Protein AF-A0A6P0Q218-F1 (afdb_monomer_lite)

Foldseek 3Di:
DFDFLLVVVVVLVVVVWDWDDDPDQKIWTDDPPDPDIDIRGHHRRDGDDD

Radius of gyration: 10.72 Å; chains: 1; bounding box: 28×20×27 Å

pLDDT: mean 94.63, std 4.24, range [77.81, 98.31]

Sequence (50 aa):
MPKKIRVLKQMLRQAGFREIPGKGSHTNWIHPLYAGKLTVSGKDGNDAKP

Structure (mmCIF, N/CA/C/O backbone):
data_AF-A0A6P0Q218-F1
#
_entry.id   AF-A0A6P0Q218-F1
#
loop_
_atom_site.group_PDB
_atom_site.id
_atom_site.type_symbol
_atom_site.label_atom_id
_atom_site.label_alt_id
_atom_site.label_comp_id
_atom_site.label_asym_id
_atom_site.label_entity_id
_atom_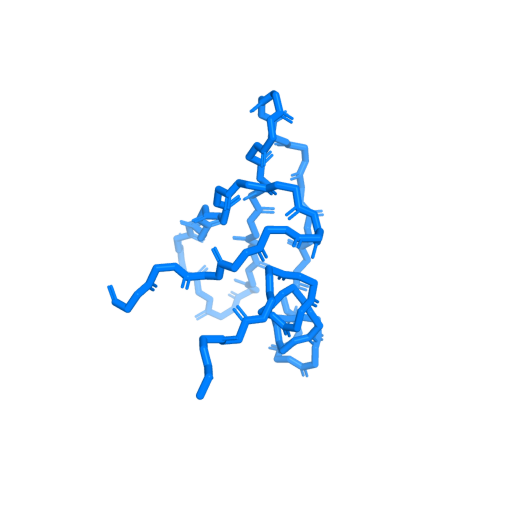site.label_seq_id
_atom_site.pdbx_PDB_ins_code
_atom_site.Cartn_x
_atom_site.Cartn_y
_atom_site.Cartn_z
_atom_site.occupancy
_atom_site.B_iso_or_equiv
_atom_site.auth_seq_id
_atom_site.auth_comp_id
_atom_site.auth_asym_id
_atom_site.auth_atom_id
_atom_site.pdbx_PDB_model_num
ATOM 1 N N . MET A 1 1 ? -19.189 -0.645 7.035 1.00 77.81 1 MET A N 1
ATOM 2 C CA . MET A 1 1 ? -18.029 -0.057 7.746 1.00 77.81 1 MET A CA 1
ATOM 3 C C . MET A 1 1 ? -16.860 0.014 6.774 1.00 77.81 1 MET A C 1
ATOM 5 O O . MET A 1 1 ? -16.708 -0.937 6.009 1.00 77.81 1 MET A O 1
ATOM 9 N N . PRO A 1 2 ? -16.086 1.110 6.737 1.00 85.12 2 PRO A N 1
ATOM 10 C CA . PRO A 1 2 ? -14.940 1.217 5.837 1.00 85.12 2 PRO A CA 1
ATOM 11 C C . PRO A 1 2 ? -13.907 0.120 6.133 1.00 85.12 2 PRO A C 1
ATOM 13 O O . PRO A 1 2 ? -13.702 -0.269 7.283 1.00 85.12 2 PRO A O 1
ATOM 16 N N . LYS A 1 3 ? -13.277 -0.425 5.084 1.00 90.81 3 LYS A N 1
ATOM 17 C CA . LYS A 1 3 ? -12.195 -1.409 5.244 1.00 90.81 3 LYS A CA 1
ATOM 18 C C . LYS A 1 3 ? -10.997 -0.730 5.903 1.00 90.81 3 LYS A C 1
ATOM 20 O O . LYS A 1 3 ? -10.704 0.418 5.603 1.00 90.81 3 LYS A O 1
ATOM 25 N N . LYS A 1 4 ? -10.253 -1.439 6.750 1.00 95.62 4 LYS A N 1
ATOM 26 C CA . LYS A 1 4 ? -8.985 -0.925 7.294 1.00 95.62 4 LYS A CA 1
ATOM 27 C C . LYS A 1 4 ? -7.883 -0.948 6.233 1.00 95.62 4 LYS A C 1
ATOM 29 O O . LYS A 1 4 ? -7.871 -1.838 5.382 1.00 95.62 4 LYS A O 1
ATOM 34 N N . ILE A 1 5 ? -6.904 -0.048 6.334 1.00 96.50 5 ILE A N 1
ATOM 35 C CA . ILE A 1 5 ? -5.745 -0.015 5.424 1.00 96.50 5 ILE A CA 1
ATOM 36 C C . ILE A 1 5 ? -4.994 -1.354 5.412 1.00 96.50 5 ILE A C 1
ATOM 38 O O . ILE A 1 5 ? -4.635 -1.838 4.339 1.00 96.50 5 ILE A O 1
ATOM 42 N N . ARG A 1 6 ? -4.837 -2.022 6.567 1.00 96.25 6 ARG A N 1
ATOM 43 C CA . ARG A 1 6 ? -4.221 -3.363 6.628 1.00 96.25 6 ARG A CA 1
ATOM 44 C C . ARG A 1 6 ? -4.915 -4.399 5.739 1.00 96.25 6 ARG A C 1
ATOM 46 O O . ARG A 1 6 ? -4.251 -5.260 5.173 1.00 96.25 6 ARG A O 1
ATOM 53 N N . VAL A 1 7 ? -6.238 -4.293 5.585 1.00 96.56 7 VAL A N 1
ATOM 54 C CA . VAL A 1 7 ? -7.027 -5.205 4.745 1.00 96.56 7 VAL A CA 1
ATOM 55 C C . VAL A 1 7 ? -6.723 -4.946 3.272 1.00 96.56 7 VAL A C 1
ATOM 57 O O . VAL A 1 7 ? -6.521 -5.896 2.524 1.00 96.56 7 VAL A O 1
ATOM 60 N N . LEU A 1 8 ? -6.603 -3.680 2.857 1.00 95.44 8 LEU A N 1
ATOM 61 C CA . LEU A 1 8 ? -6.204 -3.339 1.486 1.00 95.44 8 LEU A CA 1
ATOM 62 C C . LEU A 1 8 ? -4.804 -3.863 1.156 1.00 95.44 8 LEU A C 1
ATOM 64 O O . LEU A 1 8 ? -4.608 -4.491 0.119 1.00 95.44 8 LEU A O 1
ATOM 68 N N . LYS A 1 9 ? -3.840 -3.674 2.064 1.00 95.75 9 LYS A N 1
ATOM 69 C CA . LYS A 1 9 ? -2.482 -4.212 1.902 1.00 95.75 9 LYS A CA 1
ATOM 70 C C . LYS A 1 9 ? -2.480 -5.738 1.801 1.00 95.75 9 LYS A C 1
ATOM 72 O O . LYS A 1 9 ? -1.744 -6.299 0.994 1.00 95.75 9 LYS A O 1
ATOM 77 N N . GLN A 1 10 ? -3.317 -6.420 2.583 1.00 97.62 10 GLN A N 1
ATOM 78 C CA . GLN A 1 10 ? -3.454 -7.873 2.502 1.00 97.62 10 GLN A CA 1
ATOM 79 C C . GLN A 1 10 ? -4.038 -8.325 1.157 1.00 97.62 10 GLN A C 1
ATOM 81 O O . GLN A 1 10 ? -3.516 -9.268 0.568 1.00 97.62 10 GLN A O 1
ATOM 86 N N . MET A 1 11 ? -5.050 -7.624 0.638 1.00 96.94 11 MET A N 1
ATOM 87 C CA . MET A 1 11 ? -5.604 -7.888 -0.696 1.00 96.94 11 MET A CA 1
ATOM 88 C C . MET A 1 11 ? -4.548 -7.705 -1.795 1.00 96.94 11 MET A C 1
ATOM 90 O O . MET A 1 11 ? -4.452 -8.535 -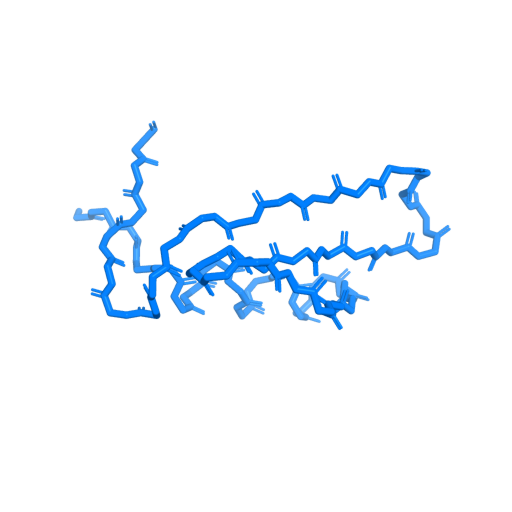2.692 1.00 96.94 11 MET A O 1
ATOM 94 N N . LEU A 1 12 ? -3.709 -6.667 -1.699 1.00 97.19 12 LEU A N 1
ATOM 95 C CA . LEU A 1 12 ? -2.605 -6.448 -2.639 1.00 97.19 12 LEU A CA 1
ATOM 96 C C . LEU A 1 12 ? -1.591 -7.599 -2.605 1.00 97.19 12 LEU A C 1
ATOM 98 O O . LEU A 1 12 ? -1.211 -8.102 -3.660 1.00 97.19 12 LEU A O 1
ATOM 102 N N . ARG A 1 13 ? -1.209 -8.075 -1.412 1.00 97.56 13 ARG A N 1
ATOM 103 C CA . ARG A 1 13 ? -0.323 -9.246 -1.267 1.00 97.56 13 ARG A CA 1
ATOM 104 C C . ARG A 1 13 ? -0.931 -10.506 -1.885 1.00 97.56 13 ARG A C 1
ATOM 106 O O . ARG A 1 13 ? -0.230 -11.230 -2.583 1.00 97.56 13 ARG A O 1
ATOM 113 N N . GLN A 1 14 ? -2.223 -10.753 -1.660 1.00 98.12 14 GLN A N 1
ATOM 114 C CA . GLN A 1 14 ? -2.943 -11.891 -2.251 1.00 98.12 14 GLN A CA 1
ATOM 115 C C . GLN A 1 14 ? -3.027 -11.796 -3.779 1.00 98.12 14 GLN A C 1
ATOM 117 O O . GLN A 1 14 ? -2.939 -12.812 -4.457 1.00 98.12 14 GLN A O 1
ATOM 122 N N . ALA A 1 15 ? -3.129 -10.581 -4.317 1.00 97.31 15 ALA A N 1
ATOM 123 C CA . ALA A 1 15 ? -3.079 -10.306 -5.750 1.00 97.31 15 ALA A CA 1
ATOM 124 C C . ALA A 1 15 ? -1.649 -10.316 -6.334 1.00 97.31 15 ALA A C 1
ATOM 126 O O . ALA A 1 15 ? -1.464 -9.963 -7.493 1.00 97.31 15 ALA A O 1
ATOM 127 N N . GLY A 1 16 ? -0.633 -10.683 -5.544 1.00 97.81 16 GLY A N 1
ATOM 128 C CA . GLY A 1 16 ? 0.758 -10.808 -5.988 1.00 97.81 16 GLY A CA 1
ATOM 129 C C . GLY A 1 16 ? 1.563 -9.506 -5.986 1.00 97.81 16 GLY A C 1
ATOM 130 O O . GLY A 1 16 ? 2.716 -9.505 -6.424 1.00 97.81 16 GLY A O 1
ATOM 131 N N . PHE A 1 17 ? 1.003 -8.385 -5.521 1.00 98.31 17 PHE A N 1
ATOM 132 C CA . PHE A 1 17 ? 1.748 -7.129 -5.445 1.00 98.31 17 PHE A CA 1
ATOM 133 C C . PHE A 1 17 ? 2.823 -7.202 -4.357 1.00 98.31 17 PHE A C 1
ATOM 135 O O . PHE A 1 17 ? 2.599 -7.708 -3.253 1.00 98.31 17 PHE A O 1
ATOM 142 N N . ARG A 1 18 ? 3.986 -6.613 -4.646 1.00 97.38 18 ARG A N 1
ATOM 143 C CA . ARG A 1 18 ? 5.061 -6.399 -3.676 1.00 97.38 18 ARG A CA 1
ATOM 144 C C . ARG A 1 18 ? 5.071 -4.964 -3.188 1.00 97.38 18 ARG A C 1
ATOM 146 O O . ARG A 1 18 ? 5.048 -4.028 -3.982 1.00 97.38 18 ARG A O 1
ATOM 153 N N . GLU A 1 19 ? 5.148 -4.825 -1.874 1.00 96.75 19 GLU A N 1
ATOM 154 C CA . GLU A 1 19 ? 5.348 -3.551 -1.197 1.00 96.75 19 GLU A CA 1
ATOM 155 C C . GLU A 1 19 ? 6.805 -3.089 -1.363 1.00 96.75 19 GLU A C 1
ATOM 157 O O . GLU A 1 19 ? 7.735 -3.876 -1.186 1.00 96.75 19 GLU A O 1
ATOM 162 N N . ILE A 1 20 ? 7.002 -1.815 -1.693 1.00 95.69 20 ILE A N 1
ATOM 163 C CA . ILE A 1 20 ? 8.301 -1.139 -1.759 1.00 95.69 20 ILE A CA 1
ATOM 164 C C . ILE A 1 20 ? 8.284 0.094 -0.842 1.00 95.69 20 ILE A C 1
ATOM 166 O O . ILE A 1 20 ? 7.203 0.634 -0.563 1.00 95.69 20 ILE A O 1
ATOM 170 N N . PRO A 1 21 ? 9.457 0.575 -0.384 1.00 91.00 21 PRO A N 1
ATOM 171 C CA . PRO A 1 21 ? 9.530 1.713 0.522 1.00 91.00 21 PRO A CA 1
ATOM 172 C C . PRO A 1 21 ? 8.751 2.934 0.009 1.00 91.00 21 PRO A C 1
ATOM 174 O O . PRO A 1 21 ? 8.821 3.323 -1.163 1.00 91.00 21 PRO A O 1
ATOM 177 N N . GLY A 1 22 ? 7.977 3.533 0.908 1.00 91.19 22 GLY A N 1
ATOM 178 C CA . GLY A 1 22 ? 7.299 4.809 0.706 1.00 91.19 22 GLY A CA 1
ATOM 179 C C . GLY A 1 22 ? 7.782 5.854 1.710 1.00 91.19 22 GLY A C 1
ATOM 180 O O . GLY A 1 22 ? 8.729 5.629 2.460 1.00 91.19 22 GLY A O 1
ATOM 181 N N . LYS A 1 23 ? 7.133 7.021 1.719 1.00 93.50 23 LYS A N 1
ATOM 182 C CA . LYS A 1 23 ? 7.460 8.125 2.631 1.00 93.50 23 LYS A CA 1
ATOM 183 C C . LYS A 1 23 ? 6.368 8.283 3.688 1.00 93.50 23 LYS A C 1
ATOM 185 O O . LYS A 1 23 ? 5.184 8.407 3.363 1.00 93.50 23 LYS A O 1
ATOM 190 N N . GLY A 1 24 ? 6.771 8.353 4.956 1.00 93.62 24 GLY A N 1
ATOM 191 C CA . GLY A 1 24 ? 5.844 8.522 6.075 1.00 93.62 24 GLY A CA 1
ATOM 192 C C . GLY A 1 24 ? 4.875 7.343 6.186 1.00 93.62 24 GLY A C 1
ATOM 193 O O . GLY A 1 24 ? 5.299 6.196 6.233 1.00 93.62 24 GLY A O 1
ATOM 194 N N . SER A 1 25 ? 3.570 7.618 6.214 1.00 92.62 25 SER A N 1
ATOM 195 C CA . SER A 1 25 ? 2.522 6.587 6.265 1.00 92.62 25 SER A CA 1
ATOM 196 C C . SER A 1 25 ? 2.118 6.036 4.893 1.00 92.62 25 SER A C 1
ATOM 198 O O . SER A 1 25 ? 1.130 5.314 4.802 1.00 92.62 25 SER A O 1
ATOM 200 N N . HIS A 1 26 ? 2.822 6.391 3.818 1.00 94.69 26 HIS A N 1
ATOM 201 C CA . HIS A 1 26 ? 2.526 5.882 2.481 1.00 94.69 26 HIS A CA 1
ATOM 202 C C . HIS A 1 26 ? 3.335 4.622 2.203 1.00 94.69 26 HIS A C 1
ATOM 204 O O . HIS A 1 26 ? 4.519 4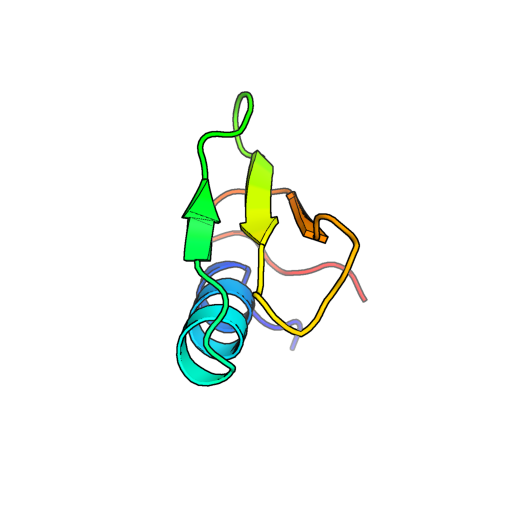.550 2.525 1.00 94.69 26 HIS A O 1
ATOM 210 N N . THR A 1 27 ? 2.703 3.667 1.534 1.00 96.69 27 THR A N 1
ATOM 211 C CA . THR A 1 27 ? 3.333 2.445 1.030 1.00 96.69 27 THR A CA 1
ATOM 212 C C . THR A 1 27 ? 3.122 2.374 -0.470 1.00 96.69 27 THR A C 1
ATOM 214 O O . THR A 1 27 ? 2.059 2.738 -0.973 1.00 96.69 27 THR A O 1
ATOM 217 N N . ASN A 1 28 ? 4.152 1.950 -1.186 1.00 97.56 28 ASN A N 1
ATOM 218 C CA . ASN A 1 28 ? 4.129 1.828 -2.633 1.00 97.56 28 ASN A CA 1
ATOM 219 C C . ASN A 1 28 ? 4.071 0.344 -2.999 1.00 97.56 28 ASN A C 1
ATOM 221 O O . ASN A 1 28 ? 4.660 -0.474 -2.303 1.00 97.56 28 ASN A O 1
ATOM 225 N N . TRP A 1 29 ? 3.393 -0.005 -4.085 1.00 98.19 29 TRP A N 1
ATOM 226 C CA . TRP A 1 29 ? 3.145 -1.388 -4.477 1.00 98.19 29 TRP A CA 1
ATOM 227 C C . TRP A 1 29 ? 3.342 -1.563 -5.978 1.00 98.19 29 TRP A C 1
ATOM 229 O O . TRP A 1 29 ? 2.871 -0.745 -6.770 1.00 98.19 29 TRP A O 1
ATOM 239 N N . ILE A 1 30 ? 4.030 -2.635 -6.361 1.00 98.12 30 ILE A N 1
ATOM 240 C CA . ILE A 1 30 ? 4.342 -2.978 -7.753 1.00 98.12 30 ILE A CA 1
ATOM 241 C C . ILE A 1 30 ? 3.923 -4.415 -8.056 1.00 98.12 30 ILE A C 1
ATOM 243 O O . ILE A 1 30 ? 3.911 -5.263 -7.162 1.00 98.12 30 ILE A O 1
ATOM 247 N N . HIS A 1 31 ? 3.605 -4.696 -9.316 1.00 98.12 31 HIS A N 1
ATOM 248 C CA . HIS A 1 31 ? 3.286 -6.039 -9.791 1.00 98.12 31 HIS A CA 1
ATOM 249 C C . HIS A 1 31 ? 3.851 -6.236 -11.205 1.00 98.12 31 HIS A C 1
ATOM 251 O O . HIS A 1 31 ? 3.722 -5.317 -12.009 1.00 98.12 31 HIS A O 1
AT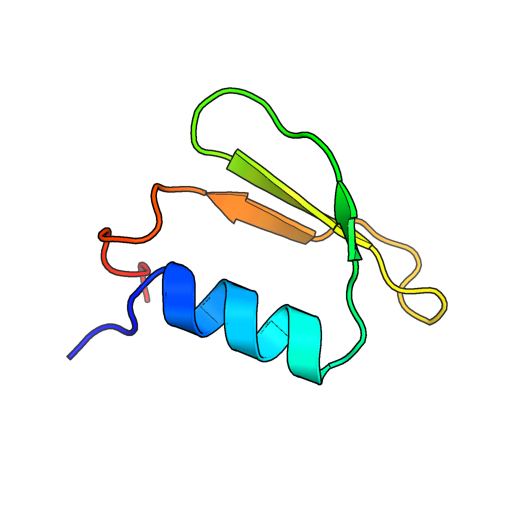OM 257 N N . PRO A 1 32 ? 4.431 -7.401 -11.557 1.00 96.88 32 PRO A N 1
ATOM 258 C CA . PRO A 1 32 ? 5.036 -7.617 -12.879 1.00 96.88 32 PRO A CA 1
ATOM 259 C C . PRO A 1 32 ? 4.085 -7.374 -14.059 1.00 96.88 32 PRO A C 1
ATOM 261 O O . PRO A 1 32 ? 4.514 -6.944 -15.122 1.00 96.88 32 PRO A O 1
ATOM 264 N N . LEU A 1 33 ? 2.789 -7.631 -13.861 1.00 97.19 33 LEU A N 1
ATOM 265 C CA . LEU A 1 33 ? 1.737 -7.433 -14.870 1.00 97.19 33 LEU A CA 1
ATOM 266 C C . LEU A 1 33 ? 1.069 -6.046 -14.812 1.00 97.19 33 LEU A C 1
ATOM 268 O O . LEU A 1 33 ? 0.119 -5.795 -15.545 1.00 97.19 33 LEU A O 1
ATOM 272 N N . TYR A 1 34 ? 1.516 -5.155 -13.925 1.00 96.19 34 TYR A N 1
ATOM 273 C CA . TYR A 1 34 ? 1.002 -3.792 -13.806 1.00 96.19 34 TYR A CA 1
ATOM 274 C C . TYR A 1 34 ? 2.148 -2.809 -14.030 1.00 96.19 34 TYR A C 1
ATOM 276 O O . TYR A 1 34 ? 3.038 -2.682 -13.196 1.00 96.19 34 TYR A O 1
ATOM 284 N N . ALA A 1 35 ? 2.114 -2.090 -15.152 1.00 93.62 35 ALA A N 1
ATOM 285 C CA . ALA A 1 35 ? 3.191 -1.181 -15.551 1.00 93.62 35 ALA A CA 1
ATOM 286 C C . ALA A 1 35 ? 3.391 0.017 -14.597 1.00 93.62 35 ALA A C 1
ATOM 288 O O . ALA A 1 35 ? 4.398 0.716 -14.680 1.00 93.62 35 ALA A O 1
ATOM 289 N N . GLY A 1 36 ? 2.432 0.279 -13.704 1.00 94.69 36 GLY A N 1
ATOM 290 C CA . GLY A 1 36 ? 2.463 1.402 -12.777 1.00 94.69 36 GLY A CA 1
ATOM 291 C C . GLY A 1 36 ? 2.893 1.042 -11.355 1.00 94.69 36 GLY A C 1
ATOM 292 O O . GLY A 1 36 ? 3.235 -0.088 -11.010 1.00 94.69 36 GLY A O 1
ATOM 293 N N . LYS A 1 37 ? 2.785 2.046 -10.486 1.00 94.81 37 LYS A N 1
ATOM 294 C CA . LYS A 1 37 ? 2.942 1.908 -9.038 1.00 94.81 37 LYS A CA 1
ATOM 295 C C . LYS A 1 37 ? 1.640 2.300 -8.357 1.00 94.81 37 LYS A C 1
ATOM 297 O O . LYS A 1 37 ? 1.088 3.357 -8.647 1.00 94.81 37 LYS A O 1
ATOM 302 N N . LEU A 1 38 ? 1.159 1.462 -7.449 1.00 96.25 38 LEU A N 1
ATOM 303 C CA . LEU A 1 38 ? 0.031 1.782 -6.580 1.00 96.25 38 LEU A CA 1
ATOM 304 C C . LEU A 1 38 ? 0.555 2.404 -5.288 1.00 96.25 38 LEU A C 1
ATOM 306 O O . LEU A 1 38 ? 1.488 1.885 -4.682 1.00 96.25 38 LEU A O 1
ATOM 310 N N . THR A 1 39 ? -0.063 3.492 -4.846 1.00 96.25 39 THR A N 1
ATOM 311 C CA . THR A 1 39 ? 0.271 4.138 -3.573 1.00 96.25 39 THR A CA 1
ATOM 312 C C . THR A 1 39 ? -0.901 3.972 -2.619 1.00 96.25 39 THR A C 1
ATOM 314 O O . THR A 1 39 ? -2.000 4.437 -2.904 1.00 96.25 39 THR A O 1
ATOM 317 N N . VAL A 1 40 ? -0.666 3.345 -1.468 1.00 95.62 40 VAL A N 1
ATOM 318 C CA . VAL A 1 40 ? -1.639 3.256 -0.373 1.00 95.62 40 VAL A CA 1
ATOM 319 C C . VAL A 1 40 ? -1.191 4.193 0.739 1.00 95.62 40 VAL A C 1
ATOM 321 O O . VAL A 1 40 ? -0.095 4.036 1.283 1.00 95.62 40 VAL A O 1
ATOM 324 N N . SER A 1 41 ? -2.027 5.173 1.070 1.00 94.69 41 SER A N 1
ATOM 325 C CA . SER A 1 41 ? -1.786 6.135 2.145 1.00 94.69 41 SER A CA 1
ATOM 326 C C . SER A 1 41 ? -2.404 5.671 3.467 1.00 94.69 41 SER A C 1
ATOM 328 O O . SER A 1 41 ? -3.491 5.098 3.500 1.00 94.69 41 SER A O 1
ATOM 330 N N . GLY A 1 42 ? -1.721 5.956 4.576 1.00 95.00 42 GLY A N 1
ATOM 331 C CA . GLY A 1 42 ? -2.233 5.718 5.924 1.00 95.00 42 GLY A CA 1
ATOM 332 C C . GLY A 1 42 ? -1.587 4.535 6.647 1.00 95.00 42 GLY A C 1
ATOM 333 O O . GLY A 1 42 ? -0.982 3.642 6.055 1.00 95.00 42 GLY A O 1
ATOM 334 N N . LYS A 1 43 ? -1.709 4.550 7.979 1.00 94.75 43 LYS A N 1
ATOM 335 C CA . LYS A 1 43 ? -1.239 3.457 8.838 1.00 94.75 43 LYS A CA 1
ATOM 336 C C . LYS A 1 43 ? -2.257 2.317 8.828 1.00 94.75 43 LYS A C 1
ATOM 338 O O . LYS A 1 43 ? -3.437 2.527 8.575 1.00 94.75 43 LYS A O 1
ATOM 343 N N . ASP A 1 44 ? -1.811 1.122 9.183 1.00 94.25 44 ASP A N 1
ATOM 344 C CA . ASP A 1 44 ? -2.596 -0.118 9.121 1.00 94.25 44 ASP A CA 1
ATOM 345 C C . ASP A 1 44 ? -3.932 -0.084 9.884 1.00 94.25 44 ASP A C 1
ATOM 347 O O . ASP A 1 44 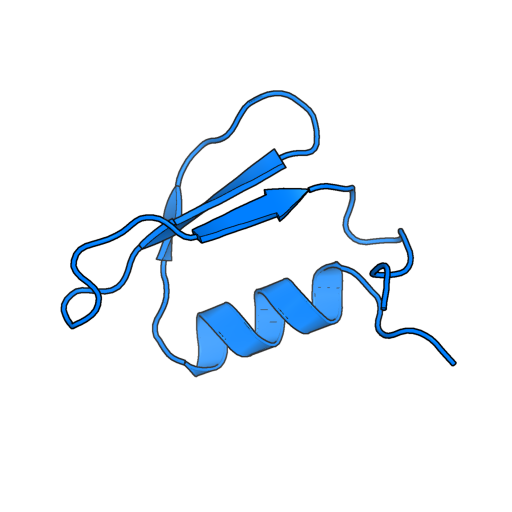? -4.900 -0.720 9.456 1.00 94.25 44 ASP A O 1
ATOM 351 N N . GLY A 1 45 ? -3.995 0.672 10.986 1.00 95.25 45 GLY A N 1
ATOM 352 C CA . GLY A 1 45 ? -5.195 0.844 11.813 1.00 95.25 45 GLY A CA 1
ATOM 353 C C . GLY A 1 45 ? -6.192 1.895 11.306 1.00 95.25 45 GLY A C 1
ATOM 354 O O . GLY A 1 45 ? -7.322 1.946 11.801 1.00 95.25 45 GLY A O 1
ATOM 355 N N . ASN A 1 46 ? -5.809 2.717 10.325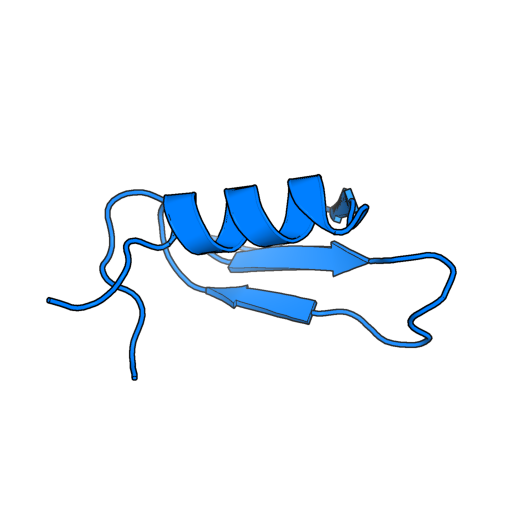 1.00 95.56 46 ASN A N 1
ATOM 356 C CA . ASN A 1 46 ? -6.698 3.714 9.740 1.00 95.56 46 ASN A CA 1
ATOM 357 C C . ASN A 1 46 ? -7.789 3.037 8.904 1.00 95.56 46 ASN A C 1
ATOM 359 O O . ASN A 1 46 ? -7.585 1.973 8.312 1.00 95.56 46 ASN A O 1
ATOM 363 N N . ASP A 1 47 ? -8.945 3.684 8.833 1.00 95.94 47 ASP A N 1
ATOM 364 C CA . ASP A 1 47 ? -9.980 3.345 7.866 1.00 95.94 47 ASP A CA 1
ATOM 365 C C . ASP A 1 47 ? -9.589 3.851 6.477 1.00 95.94 47 ASP A C 1
ATOM 367 O O . ASP A 1 47 ? -9.084 4.966 6.318 1.00 95.94 47 ASP A O 1
ATOM 371 N N . ALA A 1 48 ? -9.809 3.012 5.470 1.00 92.06 48 ALA A N 1
ATOM 372 C CA . ALA A 1 48 ? -9.728 3.406 4.080 1.00 92.06 48 ALA A CA 1
ATOM 373 C C . ALA A 1 48 ? -10.849 4.397 3.775 1.00 92.06 48 ALA A C 1
ATOM 375 O O . ALA A 1 48 ? -11.987 4.237 4.228 1.00 92.06 48 ALA A O 1
ATOM 376 N N . LYS A 1 49 ? -10.513 5.413 2.985 1.00 88.25 49 LYS A N 1
ATOM 377 C CA . LYS A 1 49 ? -11.508 6.336 2.450 1.00 88.25 49 LYS A CA 1
ATOM 378 C C . LYS A 1 49 ? -12.277 5.636 1.314 1.00 88.25 49 LYS A C 1
ATOM 380 O O . LYS A 1 49 ? -11.642 4.859 0.596 1.00 88.25 49 LYS A O 1
ATOM 385 N N . PRO A 1 50 ? -13.602 5.841 1.212 1.00 78.56 50 PRO A N 1
ATOM 386 C CA . PRO A 1 50 ? -14.389 5.375 0.074 1.00 78.56 50 PRO A CA 1
ATOM 387 C C . PRO A 1 50 ? -13.965 6.060 -1.228 1.00 78.56 50 PRO A C 1
ATOM 389 O O . PRO A 1 50 ? -13.431 7.193 -1.154 1.00 78.56 50 PRO A O 1
#

Secondary structure (DSSP, 8-state):
-PPBHHHHHHHHHHTTPEEE--STTEEEEEETTEEEEEEEES-TTSBPP-